Protein AF-A0A820SEF3-F1 (afdb_monomer_lite)

Sequence (81 aa):
WGVDSPALWAADVGNSWRTTGDISDNWDSMIHNIDINNEFADKAGPGGWNDPDMLEVGNGGMTDAEYVSHFSLWAISKSPL

Foldseek 3Di:
DLPPNCLVPVLVPAQEDENDDEADLALVSLVVLLVSLVVSLVSADGSYAYASYDQPQPVPHDDPVSSVVSVVSCVVSVHDD

Structure (mmCIF, N/CA/C/O backbone):
data_AF-A0A820SEF3-F1
#
_entry.id   AF-A0A820SEF3-F1
#
loop_
_atom_site.group_PDB
_atom_site.id
_atom_site.type_symbol
_atom_site.label_atom_id
_atom_site.label_alt_id
_atom_site.label_comp_id
_atom_site.label_asym_id
_atom_site.label_entity_id
_atom_site.label_seq_id
_atom_site.pdbx_PDB_ins_code
_atom_site.Cartn_x
_atom_site.Cartn_y
_atom_site.Cartn_z
_atom_site.occupancy
_atom_site.B_iso_or_equiv
_atom_site.auth_seq_id
_atom_site.auth_comp_id
_atom_site.auth_asym_id
_atom_site.auth_atom_id
_atom_site.pdbx_PDB_model_num
ATOM 1 N N . TRP A 1 1 ? 10.663 0.494 0.997 1.00 85.62 1 TRP A N 1
ATOM 2 C CA . TRP A 1 1 ? 10.800 1.816 1.614 1.00 85.62 1 TRP A CA 1
ATOM 3 C C . TRP A 1 1 ? 10.604 2.966 0.628 1.00 85.62 1 TRP A C 1
ATOM 5 O O . TRP A 1 1 ? 10.826 4.101 1.018 1.00 85.62 1 TRP A O 1
ATOM 15 N N . GLY A 1 2 ? 10.290 2.728 -0.655 1.00 92.69 2 GLY A N 1
ATOM 16 C CA . GLY A 1 2 ? 10.129 3.799 -1.654 1.00 92.69 2 GLY A CA 1
ATOM 17 C C . GLY A 1 2 ? 11.415 4.517 -2.091 1.00 92.69 2 GLY A C 1
ATOM 18 O O . GLY A 1 2 ? 11.385 5.293 -3.043 1.0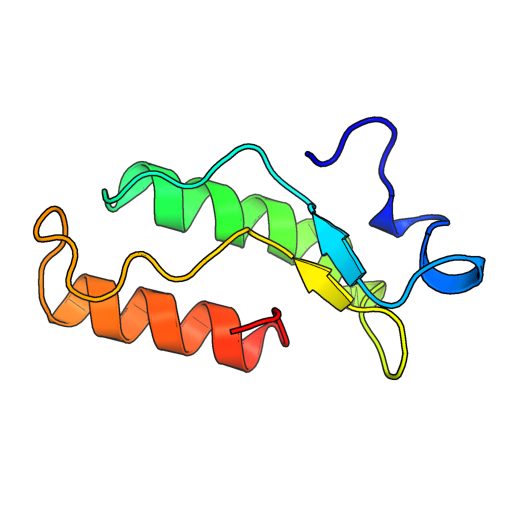0 92.69 2 GLY A O 1
ATOM 19 N N . VAL A 1 3 ? 12.550 4.248 -1.437 1.00 96.06 3 VAL A N 1
ATOM 20 C CA . VAL A 1 3 ? 13.850 4.870 -1.732 1.00 96.06 3 VAL A CA 1
ATOM 21 C C . VAL A 1 3 ? 14.259 4.600 -3.178 1.00 96.06 3 VAL A C 1
ATOM 23 O O . VAL A 1 3 ? 14.211 3.459 -3.634 1.00 96.06 3 VAL A O 1
ATOM 26 N N . ASP A 1 4 ? 14.636 5.664 -3.887 1.00 96.62 4 ASP A N 1
ATOM 27 C CA . ASP A 1 4 ? 14.987 5.655 -5.313 1.00 96.62 4 ASP A CA 1
ATOM 28 C C . ASP A 1 4 ? 13.872 5.136 -6.242 1.00 96.62 4 ASP A C 1
ATOM 30 O O . ASP A 1 4 ? 14.132 4.638 -7.337 1.00 96.62 4 ASP A O 1
ATOM 34 N N . SER A 1 5 ? 12.611 5.284 -5.817 1.00 96.00 5 SER A N 1
ATOM 35 C CA . SER A 1 5 ? 11.403 4.991 -6.604 1.00 96.00 5 SER A CA 1
ATOM 36 C C . SER A 1 5 ? 11.406 3.604 -7.277 1.00 96.00 5 SER A C 1
ATOM 38 O O . SER A 1 5 ? 11.360 3.524 -8.508 1.00 96.00 5 SER A O 1
ATOM 40 N N . PRO A 1 6 ? 11.407 2.492 -6.511 1.00 97.62 6 PRO A N 1
ATOM 41 C CA . PRO A 1 6 ? 11.444 1.133 -7.061 1.00 97.62 6 PRO A CA 1
ATOM 42 C C . PRO A 1 6 ? 10.316 0.840 -8.051 1.00 97.62 6 PRO A C 1
ATOM 44 O O . PRO A 1 6 ? 10.512 0.083 -8.994 1.00 97.62 6 PRO A O 1
ATOM 47 N N . ALA A 1 7 ? 9.170 1.509 -7.911 1.00 96.69 7 ALA A N 1
ATOM 48 C CA . ALA A 1 7 ? 8.061 1.419 -8.857 1.00 96.69 7 ALA A CA 1
ATOM 49 C C . ALA A 1 7 ? 8.436 1.752 -10.310 1.00 96.69 7 ALA A C 1
ATOM 51 O O . ALA A 1 7 ? 7.723 1.365 -11.230 1.00 96.69 7 ALA A O 1
ATOM 52 N N . LEU A 1 8 ? 9.548 2.453 -10.545 1.00 96.94 8 LEU A N 1
ATOM 53 C CA . LEU A 1 8 ? 10.001 2.806 -11.888 1.00 96.94 8 LEU A CA 1
ATOM 54 C C . LEU A 1 8 ? 10.915 1.756 -12.538 1.00 96.94 8 LEU A C 1
ATOM 56 O O . LEU A 1 8 ? 11.161 1.862 -13.737 1.00 96.94 8 LEU A O 1
ATOM 60 N N . TRP A 1 9 ? 11.440 0.779 -11.786 1.00 97.25 9 TRP A N 1
ATOM 61 C CA . TRP A 1 9 ? 12.481 -0.130 -12.297 1.00 97.25 9 TRP A CA 1
ATOM 62 C C . TRP A 1 9 ? 12.479 -1.551 -11.713 1.00 97.25 9 TRP A C 1
ATOM 64 O O . TRP A 1 9 ? 13.027 -2.464 -12.324 1.00 97.25 9 TRP A O 1
ATOM 74 N N . ALA A 1 10 ? 11.888 -1.781 -10.540 1.00 97.62 10 ALA A N 1
ATOM 75 C CA . ALA A 1 10 ? 12.029 -3.044 -9.816 1.00 97.62 10 ALA A CA 1
ATOM 76 C C . ALA A 1 10 ? 11.279 -4.217 -10.465 1.00 97.62 10 ALA A C 1
ATOM 78 O O . ALA A 1 10 ? 11.627 -5.364 -10.196 1.00 97.62 10 ALA A O 1
ATOM 79 N N . ALA A 1 11 ? 10.317 -3.948 -11.352 1.00 97.19 11 ALA A N 1
ATOM 80 C CA . ALA A 1 11 ? 9.570 -4.975 -12.080 1.00 97.19 11 ALA A CA 1
ATOM 81 C C . ALA A 1 11 ? 10.462 -5.927 -12.897 1.00 97.19 11 ALA A C 1
ATOM 83 O O . ALA A 1 11 ? 10.102 -7.083 -13.095 1.00 97.19 11 ALA A O 1
ATOM 84 N N . ASP A 1 12 ? 11.643 -5.476 -13.328 1.00 97.31 12 ASP A N 1
ATOM 85 C CA . ASP A 1 12 ? 12.573 -6.306 -14.101 1.00 97.31 12 ASP A CA 1
ATOM 86 C C . ASP A 1 12 ? 13.398 -7.271 -13.227 1.00 97.31 12 ASP A C 1
ATOM 88 O O . ASP A 1 12 ? 14.038 -8.190 -13.742 1.00 97.31 12 ASP A O 1
ATOM 92 N N . VAL A 1 13 ? 13.424 -7.060 -11.906 1.00 97.88 13 VAL A N 1
ATOM 93 C CA . VAL A 1 13 ? 14.334 -7.763 -10.980 1.00 97.88 13 VAL A CA 1
ATOM 94 C C . VAL A 1 13 ? 13.658 -8.290 -9.711 1.00 97.88 13 VAL A C 1
ATOM 96 O O . VAL A 1 13 ? 14.312 -8.946 -8.899 1.00 97.88 13 VAL A O 1
ATOM 99 N N . GLY A 1 14 ? 12.365 -8.035 -9.524 1.00 97.50 14 GLY A N 1
ATOM 100 C CA . GLY A 1 14 ? 11.616 -8.422 -8.335 1.00 97.50 14 GLY A CA 1
ATOM 101 C C . GLY A 1 14 ? 10.116 -8.526 -8.592 1.00 97.50 14 GLY A C 1
ATOM 102 O O . GLY A 1 14 ? 9.584 -7.932 -9.521 1.00 97.50 14 GLY A O 1
ATOM 103 N N . ASN A 1 15 ? 9.435 -9.292 -7.735 1.00 98.38 15 ASN A N 1
ATOM 104 C CA . ASN A 1 15 ? 7.996 -9.549 -7.869 1.00 98.38 15 ASN A CA 1
ATOM 105 C C . ASN A 1 15 ? 7.119 -8.518 -7.143 1.00 98.38 15 ASN A C 1
ATOM 107 O O . ASN A 1 15 ? 5.927 -8.398 -7.426 1.00 98.38 15 ASN A O 1
ATOM 111 N N . SER A 1 16 ? 7.694 -7.800 -6.182 1.00 98.25 16 SER A N 1
ATOM 112 C CA . SER A 1 16 ? 7.054 -6.701 -5.472 1.00 98.25 16 SER A CA 1
ATOM 113 C C . SER A 1 16 ? 8.102 -5.749 -4.903 1.00 98.25 16 SER A C 1
ATOM 115 O O . SER A 1 16 ? 9.282 -6.099 -4.788 1.00 98.25 16 SER A O 1
ATOM 117 N N . TRP A 1 17 ? 7.681 -4.537 -4.554 1.00 98.38 17 TRP A N 1
ATOM 118 C CA . TRP A 1 17 ? 8.547 -3.540 -3.933 1.00 98.38 17 TRP A CA 1
ATOM 119 C C . TRP A 1 17 ? 7.769 -2.625 -3.000 1.00 98.38 17 TRP A C 1
ATOM 121 O O . TRP A 1 17 ? 6.714 -2.088 -3.337 1.00 98.38 17 TRP A O 1
ATOM 131 N N . ARG A 1 18 ? 8.355 -2.381 -1.828 1.00 98.19 18 ARG A N 1
ATOM 132 C CA . ARG A 1 18 ? 7.789 -1.461 -0.847 1.00 98.19 18 ARG A CA 1
ATOM 133 C C . ARG A 1 18 ? 7.777 -0.024 -1.382 1.00 98.19 18 ARG A C 1
ATOM 135 O O . ARG A 1 18 ? 8.863 0.501 -1.654 1.00 98.19 18 ARG A O 1
ATOM 142 N N . THR A 1 19 ? 6.615 0.624 -1.457 1.00 97.12 19 THR A N 1
ATOM 143 C CA . THR A 1 19 ? 6.437 2.016 -1.936 1.00 97.12 19 THR A CA 1
ATOM 144 C C . THR A 1 19 ? 6.593 3.060 -0.832 1.00 97.12 19 THR A C 1
ATOM 146 O O . THR A 1 19 ? 6.929 4.205 -1.120 1.00 97.12 19 THR A O 1
ATOM 149 N N . THR A 1 20 ? 6.439 2.659 0.429 1.00 96.50 20 THR A N 1
ATOM 150 C CA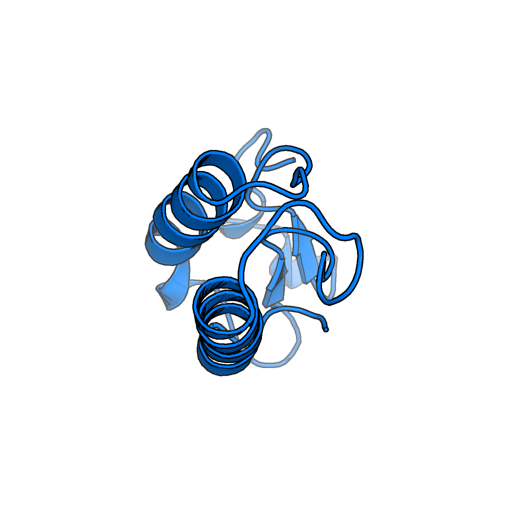 . THR A 1 20 ? 6.377 3.551 1.599 1.00 96.50 20 THR A CA 1
ATOM 151 C C . THR A 1 20 ? 7.347 3.136 2.706 1.00 96.50 20 THR A C 1
ATOM 153 O O . THR A 1 20 ? 8.014 2.096 2.616 1.00 96.50 20 THR A O 1
ATOM 156 N N . GLY A 1 21 ? 7.418 3.972 3.751 1.00 97.38 21 GLY A N 1
ATOM 157 C CA . GLY A 1 21 ? 7.919 3.622 5.083 1.00 97.38 21 GLY A CA 1
ATOM 158 C C . GLY A 1 21 ? 7.145 2.467 5.728 1.00 97.38 21 GLY A C 1
ATOM 159 O O . GLY A 1 21 ? 6.225 1.924 5.116 1.00 97.38 21 GLY A O 1
ATOM 160 N N . ASP A 1 22 ? 7.534 2.051 6.935 1.00 98.44 22 ASP A N 1
ATOM 161 C CA . ASP A 1 22 ? 6.759 1.039 7.664 1.00 98.44 22 ASP A CA 1
ATOM 162 C C . ASP A 1 22 ? 5.387 1.585 8.024 1.00 98.44 22 ASP A C 1
ATOM 164 O O . ASP A 1 22 ? 5.255 2.755 8.396 1.00 98.44 22 ASP A O 1
ATOM 168 N N . ILE A 1 23 ? 4.378 0.732 7.897 1.00 98.56 23 ILE A N 1
ATOM 169 C CA . ILE A 1 23 ? 3.068 1.021 8.459 1.00 98.56 23 ILE A CA 1
ATOM 170 C C . ILE A 1 23 ? 3.139 0.928 9.989 1.00 98.56 23 ILE A C 1
ATOM 172 O O . ILE A 1 23 ? 4.004 0.282 10.580 1.00 98.56 23 ILE A O 1
ATOM 176 N N . SER A 1 24 ? 2.259 1.663 10.649 1.00 98.62 24 SER A N 1
ATOM 177 C CA . SER A 1 24 ? 1.979 1.533 12.070 1.00 98.62 24 SER A CA 1
ATOM 178 C C . SER A 1 24 ? 0.479 1.369 12.249 1.00 98.62 24 SER A C 1
ATOM 180 O O . SER A 1 24 ? -0.297 1.940 11.484 1.00 98.62 24 SER A O 1
ATOM 182 N N . ASP A 1 25 ? 0.069 0.646 13.287 1.00 98.62 25 ASP A N 1
ATOM 183 C CA . ASP A 1 25 ? -1.337 0.380 13.600 1.00 98.62 25 ASP A CA 1
ATOM 184 C C . ASP A 1 25 ? -2.087 1.631 14.105 1.00 98.62 25 ASP A C 1
ATOM 186 O O . ASP A 1 25 ? -2.387 1.789 15.287 1.00 98.62 25 ASP A O 1
ATOM 190 N N . ASN A 1 26 ? -2.312 2.586 13.207 1.00 98.69 26 ASN A N 1
ATOM 191 C CA . ASN A 1 26 ? -3.140 3.770 13.395 1.00 98.69 26 ASN A CA 1
ATOM 192 C C . ASN A 1 26 ? -3.627 4.294 12.035 1.00 98.69 26 ASN A C 1
ATOM 194 O O . ASN A 1 26 ? -2.983 4.099 11.001 1.00 98.69 26 ASN A O 1
ATOM 198 N N . TRP A 1 27 ? -4.755 5.005 12.055 1.00 98.50 27 TRP A N 1
ATOM 199 C CA . TRP A 1 27 ? -5.426 5.490 10.849 1.00 98.50 27 TRP A CA 1
ATOM 200 C C . TRP A 1 27 ? -4.556 6.402 9.975 1.00 98.50 27 TRP A C 1
ATOM 202 O O . TRP A 1 27 ? -4.533 6.244 8.753 1.00 98.50 27 TRP A O 1
ATOM 212 N N . ASP A 1 28 ? -3.806 7.319 10.590 1.00 98.62 28 ASP A N 1
ATOM 213 C CA . ASP A 1 28 ? -2.994 8.298 9.862 1.00 98.62 28 ASP A CA 1
ATOM 214 C C . ASP A 1 28 ? -1.864 7.618 9.078 1.00 98.62 28 ASP A C 1
ATOM 216 O O . ASP A 1 28 ? -1.634 7.948 7.914 1.00 98.62 28 ASP A O 1
ATOM 220 N N . SER A 1 29 ? -1.194 6.627 9.678 1.00 98.50 29 SER A N 1
ATOM 221 C CA . SER A 1 29 ? -0.170 5.832 8.993 1.00 98.50 29 SER A CA 1
ATOM 222 C C . SER A 1 29 ? -0.753 5.020 7.838 1.00 98.50 29 SER A C 1
ATOM 224 O O . SER A 1 29 ? -0.120 4.924 6.787 1.00 98.50 29 SER A O 1
ATOM 226 N N . MET A 1 30 ? -1.944 4.444 8.017 1.00 98.56 30 MET A N 1
ATOM 227 C CA . MET A 1 30 ? -2.604 3.653 6.980 1.00 98.56 30 MET A CA 1
ATOM 228 C C . MET A 1 30 ? -2.979 4.521 5.770 1.00 98.56 30 MET A C 1
ATOM 230 O O . MET A 1 30 ? -2.617 4.180 4.641 1.00 98.56 30 MET A O 1
ATOM 234 N N . ILE A 1 31 ? -3.627 5.673 6.002 1.00 98.50 31 ILE A N 1
ATOM 235 C CA . ILE A 1 31 ? -3.991 6.621 4.936 1.00 98.50 31 ILE A CA 1
ATOM 236 C C . ILE A 1 31 ? -2.746 7.177 4.240 1.00 98.50 31 ILE A C 1
ATOM 238 O O . ILE A 1 31 ? -2.692 7.220 3.013 1.00 98.50 31 ILE A O 1
ATOM 242 N N . HIS A 1 32 ? -1.714 7.539 5.003 1.00 98.56 32 HIS A N 1
ATOM 243 C CA . HIS A 1 32 ? -0.464 8.033 4.433 1.00 98.56 32 HIS A CA 1
ATOM 244 C C . HIS A 1 32 ? 0.169 7.030 3.457 1.00 98.56 32 HIS A C 1
ATOM 246 O O . HIS A 1 32 ? 0.577 7.406 2.355 1.00 98.56 32 HIS A O 1
ATOM 252 N N . ASN A 1 33 ? 0.224 5.749 3.835 1.00 98.62 33 ASN A N 1
ATOM 253 C CA . ASN A 1 33 ? 0.836 4.724 2.997 1.00 98.62 33 ASN A CA 1
ATOM 254 C C . ASN A 1 33 ? 0.027 4.457 1.720 1.00 98.62 33 ASN A C 1
ATOM 256 O O . ASN A 1 33 ? 0.613 4.370 0.637 1.00 98.62 33 ASN A O 1
ATOM 260 N N . ILE A 1 34 ? -1.303 4.350 1.811 1.00 98.44 34 ILE A N 1
ATOM 261 C CA . ILE A 1 34 ? -2.125 4.088 0.621 1.00 98.44 34 ILE A CA 1
ATOM 262 C C . ILE A 1 34 ? -2.131 5.270 -0.357 1.00 98.44 34 ILE A C 1
ATOM 264 O O . ILE A 1 34 ? -2.125 5.041 -1.568 1.00 98.44 34 ILE A O 1
ATOM 268 N N . ASP A 1 35 ? -2.067 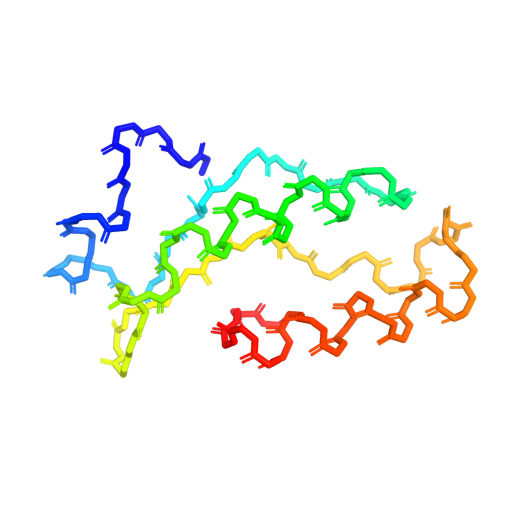6.511 0.137 1.00 98.44 35 ASP A N 1
ATOM 269 C CA . ASP A 1 35 ? -2.012 7.707 -0.711 1.00 98.44 35 ASP A CA 1
ATOM 270 C C . ASP A 1 35 ? -0.721 7.751 -1.543 1.00 98.44 35 ASP A C 1
ATOM 272 O O . ASP A 1 35 ? -0.784 7.941 -2.759 1.00 98.44 35 ASP A O 1
ATOM 276 N N . ILE A 1 36 ? 0.440 7.481 -0.931 1.00 97.88 36 ILE A N 1
ATOM 277 C CA . ILE A 1 36 ? 1.719 7.380 -1.660 1.00 97.88 36 ILE A CA 1
ATOM 278 C C . ILE A 1 36 ? 1.687 6.206 -2.643 1.00 97.88 36 ILE A C 1
ATOM 280 O O . ILE A 1 36 ? 2.129 6.320 -3.786 1.00 97.88 36 ILE A O 1
ATOM 284 N N . ASN A 1 37 ? 1.149 5.061 -2.223 1.00 98.00 37 ASN A N 1
ATOM 285 C CA . ASN A 1 37 ? 1.048 3.885 -3.079 1.00 98.00 37 ASN A CA 1
ATOM 286 C C . ASN A 1 37 ? 0.201 4.141 -4.339 1.00 98.00 37 ASN A C 1
ATOM 288 O O . ASN A 1 37 ? 0.516 3.627 -5.416 1.00 98.00 37 ASN A O 1
ATOM 292 N N . ASN A 1 38 ? -0.846 4.960 -4.214 1.00 97.81 38 ASN A N 1
ATOM 293 C CA . ASN A 1 38 ? -1.727 5.337 -5.315 1.00 97.81 38 ASN A CA 1
ATOM 294 C C . ASN A 1 38 ? -1.012 6.160 -6.404 1.00 97.81 38 ASN A C 1
ATOM 296 O O . ASN A 1 38 ? -1.382 6.052 -7.574 1.00 97.81 38 ASN A O 1
ATOM 300 N N . GLU A 1 39 ? 0.049 6.907 -6.074 1.00 97.31 39 GLU A N 1
ATOM 301 C CA . GLU A 1 39 ? 0.849 7.650 -7.066 1.00 97.31 39 GLU A CA 1
ATOM 302 C C . GLU A 1 39 ? 1.506 6.733 -8.109 1.00 97.31 39 GLU A C 1
ATOM 304 O O . GLU A 1 39 ? 1.747 7.149 -9.242 1.00 97.31 39 GLU A O 1
ATOM 309 N N . PHE A 1 40 ? 1.755 5.471 -7.745 1.00 96.94 40 PHE A N 1
ATOM 310 C CA . PHE A 1 40 ? 2.411 4.474 -8.592 1.00 96.94 40 PHE A CA 1
ATOM 311 C C . PHE A 1 40 ? 1.460 3.376 -9.080 1.00 96.94 40 PHE A C 1
ATOM 313 O O . PHE A 1 40 ? 1.917 2.325 -9.537 1.00 96.94 40 PHE A O 1
ATOM 320 N N . ALA A 1 41 ? 0.141 3.570 -8.977 1.00 97.25 41 ALA A N 1
ATOM 321 C CA . ALA A 1 41 ? -0.846 2.544 -9.322 1.00 97.25 41 ALA A CA 1
ATOM 322 C C . ALA A 1 41 ? -0.719 2.037 -10.774 1.00 97.25 41 ALA A C 1
ATOM 324 O O . ALA A 1 41 ? -1.017 0.875 -11.051 1.00 97.25 41 ALA A O 1
ATOM 325 N N . ASP A 1 42 ? -0.236 2.879 -11.694 1.00 97.31 42 ASP A N 1
ATOM 326 C CA . ASP A 1 42 ? -0.009 2.538 -13.103 1.00 97.31 42 ASP A CA 1
ATOM 327 C C . ASP A 1 42 ? 1.241 1.670 -13.344 1.00 97.31 42 ASP A C 1
ATOM 329 O O . ASP A 1 42 ? 1.424 1.158 -14.449 1.00 97.31 42 ASP A O 1
ATOM 333 N N . LYS A 1 43 ? 2.098 1.495 -12.329 1.00 97.25 43 LYS A N 1
ATOM 334 C CA . LYS A 1 43 ? 3.314 0.666 -12.393 1.00 97.25 43 LYS A CA 1
ATOM 335 C C . LYS A 1 43 ? 3.101 -0.770 -11.926 1.00 97.25 43 LYS A C 1
ATOM 337 O O . LYS A 1 43 ? 3.933 -1.625 -12.213 1.00 97.25 43 LYS A O 1
ATOM 342 N N . ALA A 1 44 ? 2.001 -1.044 -11.227 1.00 97.38 44 ALA A N 1
ATOM 343 C CA . ALA A 1 44 ? 1.698 -2.371 -10.709 1.00 97.38 44 ALA A CA 1
ATOM 344 C C . ALA A 1 44 ? 1.002 -3.253 -11.760 1.00 97.38 44 ALA A C 1
ATOM 346 O O . ALA A 1 44 ? 0.019 -2.857 -12.394 1.00 97.38 44 ALA A O 1
ATOM 347 N N . GLY A 1 45 ? 1.461 -4.496 -11.896 1.00 96.50 45 GLY A N 1
ATOM 348 C CA . GLY A 1 45 ? 0.916 -5.461 -12.845 1.00 96.50 45 GLY A CA 1
ATOM 349 C C . GLY A 1 45 ? 1.391 -6.893 -12.587 1.00 96.50 45 GLY A C 1
ATOM 350 O O . GLY A 1 45 ? 2.183 -7.135 -11.680 1.00 96.50 45 GLY A O 1
ATOM 351 N N . PRO A 1 46 ? 0.902 -7.877 -13.365 1.00 97.69 46 PRO A N 1
ATOM 352 C CA . PRO A 1 46 ? 1.305 -9.271 -13.207 1.00 97.69 46 PRO A CA 1
ATOM 353 C C . PRO A 1 46 ? 2.829 -9.442 -13.158 1.00 97.69 46 PRO A C 1
ATOM 355 O O . PRO A 1 46 ? 3.518 -9.112 -14.118 1.00 97.69 46 PRO A O 1
ATOM 358 N N . GLY A 1 47 ? 3.334 -9.976 -12.043 1.00 96.81 47 GLY A N 1
ATOM 359 C CA . GLY A 1 47 ? 4.767 -10.198 -11.820 1.00 96.81 47 GLY A CA 1
ATOM 360 C C . GLY A 1 47 ? 5.522 -9.026 -11.186 1.00 96.81 47 GLY A C 1
ATOM 361 O O . GLY A 1 47 ? 6.709 -9.176 -10.945 1.00 96.81 47 GLY A O 1
ATOM 362 N N . GLY A 1 48 ? 4.863 -7.903 -10.882 1.00 98.06 48 GLY A N 1
ATOM 363 C CA . GLY A 1 48 ? 5.480 -6.743 -10.239 1.00 98.06 48 GLY A CA 1
ATOM 364 C C . GLY A 1 48 ? 4.448 -5.878 -9.516 1.00 98.06 48 GLY A C 1
ATOM 365 O O . GLY A 1 48 ? 3.681 -5.156 -10.154 1.00 98.06 48 GLY A O 1
ATOM 366 N N . TRP A 1 49 ? 4.425 -5.947 -8.186 1.00 98.50 49 TRP A N 1
ATOM 367 C CA . TRP A 1 49 ? 3.385 -5.319 -7.366 1.00 98.50 49 TRP A CA 1
ATOM 368 C C . TRP A 1 49 ? 3.928 -4.249 -6.419 1.00 98.50 49 TRP A C 1
ATOM 370 O O . TRP A 1 49 ? 4.959 -4.432 -5.770 1.00 98.50 49 TRP A O 1
ATOM 380 N N . ASN A 1 50 ? 3.188 -3.150 -6.293 1.00 98.50 50 ASN A N 1
ATOM 381 C CA . ASN A 1 50 ? 3.457 -2.165 -5.256 1.00 98.50 50 ASN A CA 1
ATOM 382 C C . ASN A 1 50 ? 3.078 -2.732 -3.880 1.00 98.50 50 ASN A C 1
ATOM 384 O O . ASN A 1 50 ? 2.059 -3.407 -3.747 1.00 98.50 50 ASN A O 1
ATOM 388 N N . ASP A 1 51 ? 3.883 -2.427 -2.869 1.00 98.62 51 ASP A N 1
ATOM 389 C CA . ASP A 1 51 ? 3.720 -2.921 -1.503 1.00 98.62 51 ASP A CA 1
ATOM 390 C C . ASP A 1 51 ? 3.695 -1.732 -0.507 1.00 98.62 51 ASP A C 1
ATOM 392 O O . ASP A 1 51 ? 4.740 -1.162 -0.183 1.00 98.62 51 ASP A O 1
ATOM 396 N N . PRO A 1 52 ? 2.511 -1.284 -0.054 1.00 98.06 52 PRO A N 1
ATOM 397 C CA . PRO A 1 52 ? 2.359 -0.278 1.002 1.00 98.06 52 PRO A CA 1
ATOM 398 C C . PRO A 1 52 ? 2.640 -0.784 2.431 1.00 98.06 52 PRO A C 1
ATOM 400 O O . PRO A 1 52 ? 2.393 -0.032 3.377 1.00 98.06 52 PRO A O 1
ATOM 403 N N . ASP A 1 53 ? 3.220 -1.984 2.574 1.00 98.44 53 ASP A N 1
ATOM 404 C CA . ASP A 1 53 ? 3.564 -2.724 3.798 1.00 98.44 53 ASP A CA 1
ATOM 405 C C . ASP A 1 53 ? 2.497 -3.721 4.289 1.00 98.44 53 ASP A C 1
ATOM 407 O O . ASP A 1 53 ? 1.487 -3.943 3.634 1.00 98.44 53 ASP A O 1
ATOM 411 N N . MET A 1 54 ? 2.751 -4.400 5.408 1.00 98.62 54 MET A N 1
ATOM 412 C CA . MET A 1 54 ? 1.926 -5.498 5.926 1.00 98.62 54 MET A CA 1
ATOM 413 C C . MET A 1 54 ? 0.540 -5.073 6.443 1.00 98.62 54 MET A C 1
ATOM 415 O O . MET A 1 54 ? 0.281 -3.918 6.772 1.00 98.62 54 MET A O 1
ATOM 419 N N . LEU A 1 55 ? -0.352 -6.055 6.609 1.00 98.69 55 LEU A N 1
ATOM 420 C CA . LEU A 1 55 ? -1.645 -5.848 7.254 1.00 98.69 55 LEU A CA 1
ATOM 421 C C . LEU A 1 55 ? -1.531 -5.714 8.790 1.00 98.69 55 LEU A C 1
ATOM 423 O O . LEU A 1 55 ? -1.232 -6.678 9.483 1.00 98.69 55 LEU A O 1
ATOM 427 N N . GLU A 1 56 ? -1.903 -4.555 9.333 1.00 98.75 56 GLU A N 1
ATOM 428 C CA . GLU A 1 56 ? -2.124 -4.271 10.763 1.00 98.75 56 GLU A CA 1
ATOM 429 C C . GLU A 1 56 ? -3.467 -4.792 11.327 1.00 98.75 56 GLU A C 1
ATOM 431 O O . GLU A 1 56 ? -3.825 -4.519 12.473 1.00 98.75 56 GLU A O 1
ATOM 436 N N . VAL A 1 57 ? -4.263 -5.518 10.530 1.00 98.38 57 VAL A N 1
ATOM 437 C CA . VAL A 1 57 ? -5.611 -5.961 10.927 1.00 98.38 57 VAL A CA 1
ATOM 438 C C . VAL A 1 57 ? -5.568 -6.812 12.197 1.00 98.38 57 VAL A C 1
ATOM 440 O O . VAL A 1 57 ? -5.038 -7.920 12.197 1.00 98.38 57 VAL A O 1
ATOM 443 N N . GLY A 1 58 ? -6.209 -6.317 13.260 1.00 98.06 58 GLY A N 1
ATOM 444 C CA . GLY A 1 58 ? -6.327 -7.018 14.541 1.00 98.06 58 GLY A CA 1
ATOM 445 C C . GLY A 1 58 ? -5.278 -6.647 15.594 1.00 98.06 58 GLY A C 1
ATOM 446 O O . GLY A 1 58 ? -5.305 -7.234 16.676 1.00 98.06 58 GLY A O 1
ATOM 447 N N . ASN A 1 59 ? -4.407 -5.669 15.328 1.00 98.25 59 ASN A N 1
ATOM 448 C CA . ASN A 1 59 ? -3.345 -5.267 16.259 1.00 98.25 59 ASN A CA 1
ATOM 449 C C . ASN A 1 59 ? -3.816 -4.307 17.382 1.00 98.25 59 ASN A C 1
ATOM 451 O O . ASN A 1 59 ? -3.153 -4.189 18.414 1.00 98.25 59 ASN A O 1
ATOM 455 N N . GLY A 1 60 ? -5.030 -3.752 17.265 1.00 98.00 60 GLY A N 1
ATOM 456 C CA . GLY A 1 60 ? -5.779 -3.070 18.330 1.00 98.00 60 GLY A CA 1
ATOM 457 C C . GLY A 1 60 ? -5.759 -1.536 18.309 1.00 98.00 60 GLY A C 1
ATOM 458 O O . GLY A 1 60 ? -6.423 -0.920 19.144 1.00 98.00 60 GLY A O 1
ATOM 459 N N . GLY A 1 61 ? -5.024 -0.917 17.390 1.00 98.31 61 GLY A N 1
ATOM 460 C CA . GLY A 1 61 ? -4.848 0.530 17.246 1.00 98.31 61 GLY A CA 1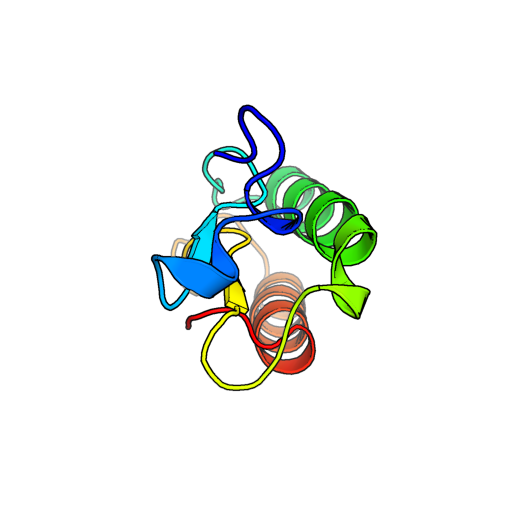
ATOM 461 C C . GLY A 1 61 ? -5.829 1.221 16.296 1.00 98.31 61 GLY A C 1
ATOM 462 O O . GLY A 1 61 ? -5.880 2.451 16.272 1.00 98.31 61 GLY A O 1
ATOM 463 N N . MET A 1 62 ? -6.647 0.460 15.563 1.00 98.62 62 MET A N 1
ATOM 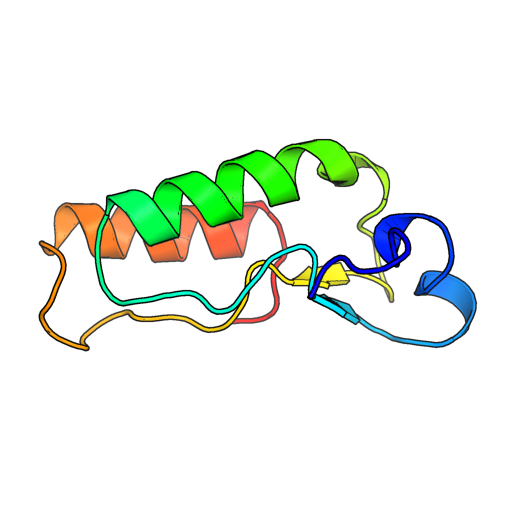464 C CA . MET A 1 62 ? -7.714 0.974 14.698 1.00 98.62 62 MET A CA 1
ATOM 465 C C . MET A 1 62 ? -9.083 0.374 15.056 1.00 98.62 62 MET A C 1
ATOM 467 O O . MET A 1 62 ? -9.202 -0.691 15.666 1.00 98.62 62 MET A O 1
ATOM 471 N N . THR A 1 63 ? -10.152 1.077 14.692 1.00 98.69 63 THR A N 1
ATOM 472 C CA . THR A 1 63 ? -11.529 0.580 14.791 1.00 98.69 63 THR A CA 1
ATOM 473 C C . THR A 1 63 ? -11.801 -0.504 13.743 1.00 98.69 63 THR A C 1
ATOM 475 O O . THR A 1 63 ? -11.113 -0.608 12.731 1.00 98.69 63 THR A O 1
ATOM 478 N N . ASP A 1 64 ? -12.860 -1.293 13.935 1.00 98.62 64 ASP A N 1
ATOM 479 C CA . ASP A 1 64 ? -13.270 -2.321 12.964 1.00 98.62 64 ASP A CA 1
ATOM 480 C C . ASP A 1 64 ? -13.505 -1.741 11.554 1.00 98.62 64 ASP A C 1
ATOM 482 O O . ASP A 1 64 ? -13.020 -2.281 10.563 1.00 98.62 64 ASP A O 1
ATOM 486 N N . ALA A 1 65 ? -14.163 -0.580 11.460 1.00 98.75 65 ALA A N 1
ATOM 487 C CA . ALA A 1 65 ? -14.402 0.095 10.183 1.00 98.75 65 ALA A CA 1
ATOM 488 C C . ALA A 1 65 ? -13.099 0.551 9.503 1.00 98.75 65 ALA A C 1
ATOM 490 O O . ALA A 1 65 ? -12.975 0.496 8.274 1.00 98.75 65 ALA A O 1
ATOM 491 N N . GLU A 1 66 ? -12.119 0.980 10.294 1.00 98.75 66 GLU A N 1
ATOM 492 C CA . GLU A 1 66 ? -10.799 1.359 9.800 1.00 98.75 66 GLU A CA 1
ATOM 493 C C . GLU A 1 66 ? -10.025 0.128 9.304 1.00 98.75 66 GLU A C 1
ATOM 495 O O . GLU A 1 66 ? -9.454 0.176 8.217 1.00 98.75 66 GLU A O 1
ATOM 500 N N . TYR A 1 67 ? -10.100 -1.011 10.002 1.00 98.81 67 TYR A N 1
ATOM 501 C CA . TYR A 1 67 ? -9.505 -2.269 9.535 1.00 98.81 67 TYR A CA 1
ATOM 502 C C . TYR A 1 67 ? -10.166 -2.831 8.275 1.00 98.81 67 TYR A C 1
ATOM 504 O O . TYR A 1 67 ? -9.469 -3.303 7.374 1.00 98.81 67 TYR A O 1
ATOM 512 N N . VAL A 1 68 ? -11.495 -2.757 8.171 1.00 98.81 68 VAL A N 1
ATOM 513 C CA . VAL A 1 68 ? -12.213 -3.132 6.943 1.00 98.81 68 VAL A CA 1
ATOM 514 C C . VAL A 1 68 ? -11.749 -2.261 5.777 1.00 98.81 68 VAL A C 1
ATOM 516 O O . VAL A 1 68 ? -11.511 -2.777 4.682 1.00 98.81 68 VAL A O 1
ATOM 519 N N . SER A 1 69 ? -11.572 -0.959 6.011 1.00 98.69 69 SER A N 1
ATOM 520 C CA . SER A 1 69 ? -11.055 -0.028 5.002 1.00 98.69 69 SER A CA 1
ATOM 521 C C . SER A 1 69 ? -9.616 -0.373 4.614 1.00 98.69 69 SER A C 1
ATOM 523 O O . SER A 1 69 ? -9.327 -0.507 3.427 1.00 98.69 69 SER A O 1
ATOM 525 N N . HIS A 1 70 ? -8.750 -0.606 5.602 1.00 98.81 70 HIS A N 1
ATOM 526 C CA . HIS A 1 70 ? -7.355 -0.991 5.416 1.00 98.81 70 HIS A CA 1
ATOM 527 C C . HIS A 1 70 ? -7.213 -2.236 4.528 1.00 98.81 70 HIS A C 1
ATOM 529 O O . HIS A 1 70 ? -6.594 -2.180 3.464 1.00 98.81 70 HIS A O 1
ATOM 535 N N . PHE A 1 71 ? -7.871 -3.335 4.908 1.00 98.88 71 PHE A N 1
ATOM 536 C CA . PHE A 1 71 ? -7.834 -4.583 4.146 1.00 98.88 71 PHE A CA 1
ATOM 537 C C . PHE A 1 71 ? -8.377 -4.403 2.722 1.00 98.88 71 PHE A C 1
ATOM 539 O O . PHE A 1 71 ? -7.791 -4.889 1.754 1.00 98.88 71 PHE A O 1
ATOM 546 N N . SER A 1 72 ? -9.488 -3.672 2.579 1.00 98.81 72 SER A N 1
ATOM 547 C CA . SER A 1 72 ? -10.120 -3.434 1.275 1.00 98.81 72 SER A CA 1
ATOM 548 C C . SER A 1 72 ? -9.219 -2.634 0.332 1.00 98.81 72 SER A C 1
ATOM 550 O O . SER A 1 72 ? -9.148 -2.944 -0.858 1.00 98.81 72 SER A O 1
ATOM 552 N N . LEU A 1 73 ? -8.515 -1.625 0.855 1.00 98.69 73 LEU A N 1
ATOM 553 C CA . LEU A 1 73 ? -7.607 -0.769 0.090 1.00 98.69 73 LEU A CA 1
ATOM 554 C C . LEU A 1 73 ? -6.337 -1.510 -0.344 1.00 98.69 73 LEU A C 1
ATOM 556 O O . LEU A 1 73 ? -5.911 -1.389 -1.497 1.00 98.69 73 LEU A O 1
ATOM 560 N N . TRP A 1 74 ? -5.768 -2.340 0.527 1.00 98.62 74 TRP A N 1
ATOM 561 C CA . TRP A 1 74 ? -4.641 -3.205 0.168 1.00 98.62 74 TRP A CA 1
ATOM 562 C C . TRP A 1 74 ? -5.033 -4.212 -0.916 1.00 98.62 74 TRP A C 1
ATOM 564 O O . TRP A 1 74 ? -4.337 -4.357 -1.923 1.00 98.62 74 TRP A O 1
ATOM 574 N N . ALA A 1 75 ? -6.198 -4.847 -0.773 1.00 98.62 75 ALA A N 1
ATOM 575 C CA . ALA A 1 75 ? -6.689 -5.810 -1.750 1.00 98.62 75 ALA A CA 1
ATOM 576 C C . ALA A 1 75 ? -6.959 -5.169 -3.124 1.00 98.62 75 ALA A C 1
ATOM 578 O O . ALA A 1 75 ? -6.514 -5.691 -4.149 1.00 98.62 75 ALA A O 1
ATOM 579 N N . ILE A 1 76 ? -7.655 -4.024 -3.177 1.00 98.12 76 ILE A N 1
ATOM 580 C CA . ILE A 1 76 ? -7.995 -3.372 -4.456 1.00 98.12 76 ILE A CA 1
ATOM 581 C C . ILE A 1 76 ? -6.767 -2.776 -5.158 1.00 98.12 76 ILE A C 1
ATOM 583 O O . ILE A 1 76 ? -6.716 -2.754 -6.391 1.00 98.12 76 ILE A O 1
ATOM 587 N N . SER A 1 77 ? -5.757 -2.349 -4.392 1.00 97.56 77 SER A N 1
ATOM 588 C CA . SER A 1 77 ? -4.476 -1.863 -4.921 1.00 97.56 77 SER A CA 1
ATOM 589 C C . SER A 1 77 ? -3.523 -2.983 -5.351 1.00 97.56 77 SER A C 1
ATOM 591 O O . SER A 1 77 ? -2.489 -2.694 -5.953 1.00 97.56 77 SER A O 1
ATOM 593 N N . LYS A 1 78 ? -3.903 -4.253 -5.133 1.00 98.00 78 LYS A N 1
ATOM 594 C CA . LYS A 1 78 ? -3.115 -5.453 -5.465 1.00 98.00 78 LYS A CA 1
ATOM 595 C C . LYS A 1 78 ? -1.793 -5.512 -4.693 1.00 98.00 78 LYS A C 1
ATOM 597 O O . LYS A 1 78 ? -0.802 -6.028 -5.209 1.00 98.00 78 LYS A O 1
ATOM 602 N N . SER A 1 79 ? -1.803 -4.994 -3.466 1.00 98.19 79 SER A N 1
ATOM 603 C CA . SER A 1 79 ? -0.723 -5.211 -2.510 1.00 98.19 79 SER A CA 1
ATOM 604 C C . SER A 1 79 ? -0.577 -6.705 -2.203 1.00 98.19 79 SER A C 1
ATOM 606 O O . SER A 1 79 ? -1.582 -7.427 -2.192 1.00 98.19 79 SER A O 1
ATOM 608 N N . PRO A 1 80 ? 0.635 -7.186 -1.881 1.00 98.38 80 PRO A N 1
ATOM 609 C CA . PRO A 1 80 ? 0.784 -8.366 -1.036 1.00 98.38 80 PRO A CA 1
ATOM 610 C C . PRO A 1 80 ? -0.073 -8.231 0.240 1.00 98.38 80 PRO A C 1
ATOM 612 O O . PRO A 1 80 ? -0.187 -7.132 0.788 1.00 98.38 80 PRO A O 1
ATOM 615 N N . LEU A 1 81 ? -0.701 -9.330 0.674 1.00 96.06 81 LEU A N 1
ATOM 616 C CA . LEU A 1 81 ? -1.575 -9.395 1.856 1.00 96.06 81 LEU A CA 1
ATOM 617 C C . LEU A 1 81 ? -0.982 -10.325 2.911 1.00 96.06 81 LEU A C 1
ATOM 619 O O . LEU A 1 81 ? -0.663 -11.479 2.535 1.00 96.06 81 LEU A O 1
#

pLDDT: mean 97.79, std 1.66, range [85.62, 98.88]

Radius of gyration: 12.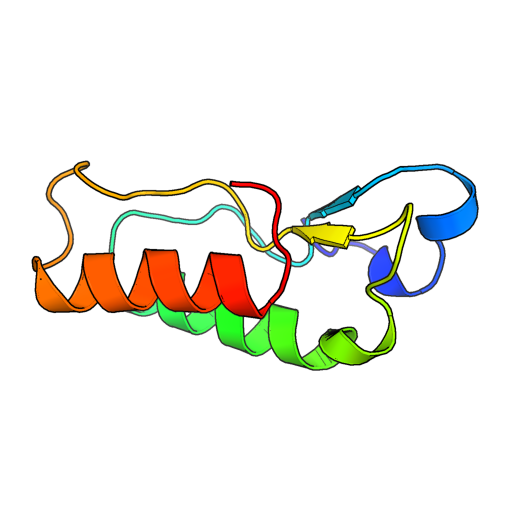32 Å; chains: 1; bounding box: 29×18×32 Å

Secondary structure (DSSP, 8-state):
--TT-GGGTGGGT-SEEE-SS---SSHHHHHHHHHHHHHTGGG-BTTBEEE-----TTSSSS-HHHHHHHHHHHHHTT---

Organism: NCBI:txid433720

InterPro domains:
  IPR002241 Glycoside hydrolase, family 27 [PF16499] (12-81)
  IPR002241 Glycoside hydrolase, family 27 [PR00740] (44-63)
  IPR002241 Glycoside hydrolase, family 27 [PR00740] (65-81)
  IPR002241 Glycoside hydrolase, family 27 [PTHR11452] (6-81)
  IPR013785 Aldolase-type TIM barrel [G3DSA:3.20.20.70] (1-81)
  IPR017853 Glycoside hydrolase superfamily [SSF51445] (1-81)